Protein AF-A0A2V8EAF3-F1 (afdb_monomer)

Sequence (154 aa):
MLEDDANVMKLSDETSRSIATIQVLETPREGSETMRRTFIVVSVSVLLFAGAQALRAQPKGQRTTITGEVVDLWCYLEGGDRGPAKKDCATACAKAGNPIGVLDAKGNLYVAAGLKDHQPAQSILLNKMSDHVTVSGTLVRTGGVPMIYIESVK

Solvent-accessible surface area (backbone atoms only — not comparable to full-atom values): 9211 Å² total; per-residue (Å²): 136,82,87,79,91,81,89,83,94,77,83,89,86,81,84,90,89,85,78,78,84,75,77,76,78,77,71,80,90,66,62,64,67,58,50,52,52,50,51,50,53,51,52,52,51,52,52,53,57,58,56,59,67,73,64,67,86,69,86,87,47,53,76,48,74,50,58,23,34,27,37,38,44,62,50,32,73,74,75,61,53,63,43,72,94,34,23,70,60,37,33,51,42,36,72,76,63,51,57,36,24,37,34,29,93,86,68,54,67,28,43,43,27,31,52,67,90,72,33,57,27,52,85,80,41,49,98,37,39,34,33,77,36,38,36,32,30,35,39,35,74,58,97,85,47,42,34,37,30,33,74,45,79,87

pLDDT: mean 82.68, std 22.34, range [34.75, 98.88]

Radius of gyration: 41.11 Å; Cα contacts (8 Å, |Δi|>4): 213; chains: 1; bounding box: 37×39×145 Å

Nearest PDB structures (foldseek):
  4ycv-assembly2_C  TM=4.660E-01  e=3.049E-02  Plasmodium falciparum NF54
  4joi-assembly2_B  TM=5.724E-01  e=1.459E-01  Homo sapiens
  4gop-assembly2_Y  TM=5.153E-01  e=2.564E-01  Mycosarcoma maydis
  2pqa-assembly1_A  TM=5.792E-01  e=6.161E-01  Homo sapiens
  8soj-assembly1_B  TM=4.749E-01  e=3.294E-01  Enterovirus A71

Structure (mmCIF, N/CA/C/O backbone):
data_AF-A0A2V8EAF3-F1
#
_entry.id   AF-A0A2V8EAF3-F1
#
loop_
_atom_site.group_PDB
_atom_site.id
_atom_site.type_symbol
_atom_site.label_atom_id
_atom_site.label_alt_id
_atom_site.label_comp_id
_atom_site.label_asym_id
_atom_site.label_entity_id
_atom_site.label_seq_id
_atom_site.pdbx_PDB_ins_code
_atom_site.Cartn_x
_atom_site.Cartn_y
_atom_site.Cartn_z
_atom_site.occupancy
_atom_site.B_iso_or_equiv
_atom_site.auth_seq_id
_atom_site.auth_comp_id
_atom_site.auth_asym_id
_atom_site.auth_atom_id
_atom_site.pdbx_PDB_model_num
ATOM 1 N N . MET A 1 1 ? 5.808 19.560 127.070 1.00 40.97 1 MET A N 1
ATOM 2 C CA . MET A 1 1 ? 6.771 18.556 126.571 1.00 40.97 1 MET A CA 1
ATOM 3 C C . MET A 1 1 ? 5.970 17.319 126.223 1.00 40.97 1 MET A C 1
ATOM 5 O O . MET A 1 1 ? 4.997 17.101 126.939 1.00 40.97 1 MET A O 1
ATOM 9 N N . LEU A 1 2 ? 6.373 16.579 125.183 1.00 34.75 2 LEU A N 1
ATOM 10 C CA . LEU A 1 2 ? 5.612 15.579 124.406 1.00 34.75 2 LEU A CA 1
ATOM 11 C C . LEU A 1 2 ? 4.795 16.272 123.283 1.00 34.75 2 LEU A C 1
ATOM 13 O O . LEU A 1 2 ? 3.772 16.877 123.594 1.00 34.75 2 LEU A O 1
ATOM 17 N N . GLU A 1 3 ? 5.253 16.442 122.027 1.00 36.19 3 GLU A N 1
ATOM 18 C CA . GLU A 1 3 ? 5.871 15.498 121.044 1.00 36.19 3 GLU A CA 1
ATOM 19 C C . GLU A 1 3 ? 5.037 14.210 120.919 1.00 36.19 3 GLU A C 1
ATOM 21 O O . GLU A 1 3 ? 4.670 13.634 121.937 1.00 36.19 3 GLU A O 1
ATOM 26 N N . ASP A 1 4 ? 4.700 13.643 119.763 1.00 38.34 4 ASP A N 1
ATOM 27 C CA . ASP A 1 4 ? 4.823 13.986 118.344 1.00 38.34 4 ASP A CA 1
ATOM 28 C C . ASP A 1 4 ? 3.888 13.014 117.582 1.00 38.34 4 ASP A C 1
ATOM 30 O O . ASP A 1 4 ? 3.535 11.957 118.108 1.00 38.34 4 ASP A O 1
ATOM 34 N N . ASP A 1 5 ? 3.510 13.396 116.362 1.00 42.00 5 ASP A N 1
ATOM 35 C CA . ASP A 1 5 ? 3.151 12.578 115.189 1.00 42.00 5 ASP A CA 1
ATOM 36 C C . ASP A 1 5 ? 2.237 11.331 115.279 1.00 42.00 5 ASP A C 1
ATOM 38 O O . ASP A 1 5 ? 2.582 10.294 115.839 1.00 42.00 5 ASP A O 1
ATOM 42 N N . ALA A 1 6 ? 1.142 11.355 114.500 1.00 41.06 6 ALA A N 1
ATOM 43 C CA . ALA A 1 6 ? 0.989 10.494 113.312 1.00 41.06 6 ALA A CA 1
ATOM 44 C C . ALA A 1 6 ? -0.411 10.604 112.668 1.00 41.06 6 ALA A C 1
ATOM 46 O O . ALA A 1 6 ? -1.428 10.334 113.295 1.00 41.06 6 ALA A O 1
ATOM 47 N N . ASN A 1 7 ? -0.394 10.866 111.356 1.00 35.66 7 ASN A N 1
ATOM 48 C CA . ASN A 1 7 ? -1.137 10.150 110.311 1.00 35.66 7 ASN A CA 1
ATOM 49 C C . ASN A 1 7 ? -2.684 10.106 110.370 1.00 35.66 7 ASN A C 1
ATOM 51 O O . ASN A 1 7 ? -3.291 9.511 111.250 1.00 35.66 7 ASN A O 1
ATOM 55 N N . VAL A 1 8 ? -3.326 10.596 109.307 1.00 41.03 8 VAL A N 1
ATOM 56 C CA . VAL A 1 8 ? -4.036 9.781 108.295 1.00 41.03 8 VAL A CA 1
ATOM 57 C C . VAL A 1 8 ? -4.814 10.740 107.392 1.00 41.03 8 VAL A C 1
ATOM 59 O O . VAL A 1 8 ? -5.783 11.380 107.789 1.00 41.03 8 VAL A O 1
ATOM 62 N N . MET A 1 9 ? -4.385 10.801 106.136 1.00 36.31 9 MET A N 1
ATOM 63 C CA . MET A 1 9 ? -5.085 11.458 105.041 1.00 36.31 9 MET A CA 1
ATOM 64 C C . MET A 1 9 ? -6.174 10.520 104.495 1.00 36.31 9 MET A C 1
ATOM 66 O O . MET A 1 9 ? -5.875 9.465 103.937 1.00 36.31 9 MET A O 1
ATOM 70 N N . LYS A 1 10 ? -7.439 10.917 104.653 1.00 35.19 10 LYS A N 1
ATOM 71 C CA . LYS A 1 10 ? -8.613 10.457 103.886 1.00 35.19 10 LYS A CA 1
ATOM 72 C C . LYS A 1 10 ? -9.457 11.706 103.609 1.00 35.19 10 LYS A C 1
ATOM 74 O O . LYS A 1 10 ? -9.819 12.397 104.547 1.00 35.19 10 LYS A O 1
ATOM 79 N N . LEU A 1 11 ? -9.488 12.186 102.367 1.00 36.38 11 LEU A N 1
ATOM 80 C CA . LEU A 1 11 ? -10.400 11.809 101.272 1.00 36.38 11 LEU A CA 1
ATOM 81 C C . LEU A 1 11 ? -11.807 12.395 101.431 1.00 36.38 11 LEU A C 1
ATOM 83 O O . LEU A 1 11 ? -12.493 12.087 102.399 1.00 36.38 11 LEU A O 1
ATOM 87 N N . SER A 1 12 ? -12.227 13.077 100.355 1.00 34.84 12 SER A N 1
ATOM 88 C CA . SER A 1 12 ? -13.588 13.537 100.028 1.00 34.84 12 SER A CA 1
ATOM 89 C C . SER A 1 12 ? -14.050 14.739 100.868 1.00 34.84 12 SER A C 1
ATOM 91 O O . SER A 1 12 ? -13.728 14.818 102.041 1.00 34.84 12 SER A O 1
ATOM 93 N N . ASP A 1 13 ? -14.758 15.745 100.374 1.00 37.97 13 ASP A N 1
ATOM 94 C CA . ASP A 1 13 ? -15.502 15.964 99.138 1.00 37.97 13 ASP A CA 1
ATOM 95 C C . ASP A 1 13 ? -15.853 17.463 99.147 1.00 37.97 13 ASP A C 1
ATOM 97 O O . ASP A 1 13 ? -16.433 17.912 100.124 1.00 37.97 13 ASP A O 1
ATOM 101 N N . GLU A 1 14 ? -15.454 18.237 98.138 1.00 38.94 14 GLU A N 1
ATOM 102 C CA . GLU A 1 14 ? -15.996 19.576 97.822 1.00 38.94 14 GLU A CA 1
ATOM 103 C C . GLU A 1 14 ? -15.224 20.071 96.591 1.00 38.94 14 GLU A C 1
ATOM 105 O O . GLU A 1 14 ? -14.135 20.628 96.661 1.00 38.94 14 GLU A O 1
ATOM 110 N N . THR A 1 15 ? -15.578 19.629 95.390 1.00 39.25 15 THR A N 1
ATOM 111 C CA . THR A 1 15 ? -16.748 20.083 94.635 1.00 39.25 15 THR A CA 1
ATOM 112 C C . THR A 1 15 ? -16.827 21.610 94.571 1.00 39.25 15 THR A C 1
ATOM 114 O O . THR A 1 15 ? -17.165 22.284 95.534 1.00 39.25 15 THR A O 1
ATOM 117 N N . SER A 1 16 ? -16.642 22.114 93.346 1.00 44.66 16 SER A N 1
ATOM 118 C CA . SER A 1 16 ? -17.099 23.423 92.868 1.00 44.66 16 SER A CA 1
ATOM 119 C C . SER A 1 16 ? -16.141 24.604 93.056 1.00 44.66 16 SER A C 1
ATOM 121 O O . SER A 1 16 ? -16.186 25.319 94.050 1.00 44.66 16 SER A O 1
ATOM 123 N N . ARG A 1 17 ? -15.372 24.902 91.996 1.00 42.00 17 ARG A N 1
ATOM 124 C CA . ARG A 1 17 ? -15.471 26.160 91.212 1.00 42.00 17 ARG A CA 1
ATOM 125 C C . ARG A 1 17 ? -14.156 26.499 90.514 1.00 42.00 17 ARG A C 1
ATOM 127 O O . ARG A 1 17 ? -13.340 27.246 91.038 1.00 42.00 17 ARG A O 1
ATOM 134 N N . SER A 1 18 ? -14.003 26.009 89.289 1.00 45.75 18 SER A N 1
ATOM 135 C CA . SER A 1 18 ? -13.463 26.766 88.146 1.00 45.75 18 SER A CA 1
ATOM 136 C C . SER A 1 18 ? -13.049 25.783 87.072 1.00 45.75 18 SER A C 1
ATOM 138 O O . SER A 1 18 ? -11.917 25.313 87.045 1.00 45.75 18 SER A O 1
ATOM 140 N N . ILE A 1 19 ? -13.964 25.490 86.157 1.00 45.38 19 ILE A N 1
ATOM 141 C CA . ILE A 1 19 ? -13.557 25.056 84.829 1.00 45.38 19 ILE A CA 1
ATOM 142 C C . ILE A 1 19 ? -14.269 26.008 83.889 1.00 45.38 19 ILE A C 1
ATOM 144 O O . ILE A 1 19 ? -15.492 25.990 83.760 1.00 45.38 19 ILE A O 1
ATOM 148 N N . ALA A 1 20 ? -13.478 26.941 83.373 1.00 40.03 20 ALA A N 1
ATOM 149 C CA . ALA A 1 20 ? -13.890 27.933 82.409 1.00 40.03 20 ALA A CA 1
ATOM 150 C C . ALA A 1 20 ? -14.602 27.248 81.240 1.00 40.03 20 ALA A C 1
ATOM 152 O O . ALA A 1 20 ? -14.146 26.228 80.722 1.00 40.03 20 ALA A O 1
ATOM 153 N N . THR A 1 21 ? -15.726 27.830 80.845 1.00 43.41 21 THR A N 1
ATOM 154 C CA . THR A 1 21 ? -16.490 27.484 79.656 1.00 43.41 21 THR A CA 1
ATOM 155 C C . THR A 1 21 ? -15.570 27.526 78.435 1.00 43.41 21 THR A C 1
ATOM 157 O O . THR A 1 21 ? -15.297 28.589 77.885 1.00 43.41 21 THR A O 1
ATOM 160 N N . ILE A 1 22 ? -15.075 26.366 78.006 1.00 45.88 22 ILE A N 1
ATOM 161 C CA . ILE A 1 22 ? -14.513 26.192 76.670 1.00 45.88 22 ILE A CA 1
ATOM 162 C C . ILE A 1 22 ? -15.710 26.261 75.726 1.00 45.88 22 ILE A C 1
ATOM 164 O O . ILE A 1 22 ? -16.462 25.298 75.581 1.00 45.88 22 ILE A O 1
ATOM 168 N N . GLN A 1 23 ? -15.926 27.428 75.117 1.00 46.78 23 GLN A N 1
ATOM 169 C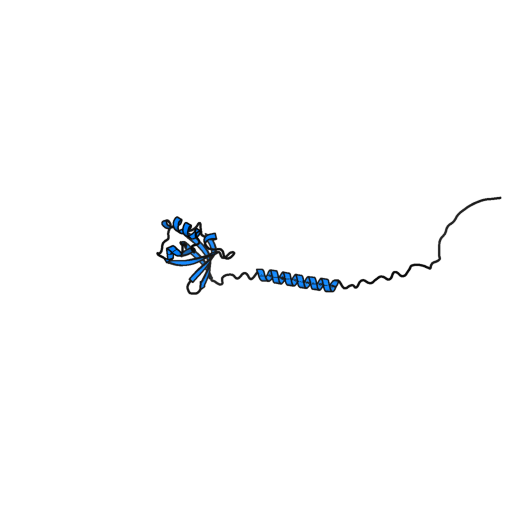 CA . GLN A 1 23 ? -16.743 27.513 73.915 1.00 46.78 23 GLN A CA 1
ATOM 170 C C . GLN A 1 23 ? -16.038 26.685 72.842 1.00 46.78 23 GLN A C 1
ATOM 172 O O . GLN A 1 23 ? -15.043 27.106 72.254 1.00 46.78 23 GLN A O 1
ATOM 177 N N . VAL A 1 24 ? -16.543 25.473 72.628 1.00 46.22 24 VAL A N 1
ATOM 178 C CA . VAL A 1 24 ? -16.267 24.689 71.430 1.00 46.22 24 VAL A CA 1
ATOM 179 C C . VAL A 1 24 ? -16.755 25.538 70.262 1.00 46.22 24 VAL A C 1
ATOM 181 O O . VAL A 1 24 ? -17.955 25.693 70.062 1.00 46.22 24 VAL A O 1
ATOM 184 N N . LEU A 1 25 ? -15.824 26.148 69.527 1.00 40.31 25 LEU A N 1
ATOM 185 C CA . LEU A 1 25 ? -16.116 26.686 68.207 1.00 40.31 25 LEU A CA 1
ATOM 186 C C . LEU A 1 25 ? -16.512 25.490 67.342 1.00 40.31 25 LEU A C 1
ATOM 188 O O . LEU A 1 25 ? -15.665 24.706 66.909 1.00 40.31 25 LEU A O 1
ATOM 192 N N . GLU A 1 26 ? -17.814 25.314 67.150 1.00 50.19 26 GLU A N 1
ATOM 193 C CA . GLU A 1 26 ? -18.359 24.425 66.138 1.00 50.19 26 GLU A CA 1
ATOM 194 C C . GLU A 1 26 ? -17.834 24.909 64.785 1.00 50.19 26 GLU A C 1
ATOM 196 O O . GLU A 1 26 ? -18.290 25.903 64.223 1.00 50.19 26 GLU A O 1
ATOM 201 N N . THR A 1 27 ? -16.805 24.232 64.276 1.00 50.69 27 THR A N 1
ATOM 202 C CA . THR A 1 27 ? -16.411 24.391 62.879 1.00 50.69 27 THR A CA 1
ATOM 203 C C . THR A 1 27 ? -17.605 23.972 62.018 1.00 50.69 27 THR A C 1
ATOM 205 O O . THR A 1 27 ? -18.162 22.891 62.248 1.00 50.69 27 THR A O 1
ATOM 208 N N . PRO A 1 28 ? -18.041 24.796 61.047 1.00 48.78 28 PRO A N 1
ATOM 209 C CA . PRO A 1 28 ? -19.108 24.402 60.144 1.00 48.78 28 PRO A CA 1
ATOM 210 C C . PRO A 1 28 ? -18.741 23.069 59.483 1.00 48.78 28 PRO A C 1
ATOM 212 O O . PRO A 1 28 ? -17.713 22.952 58.811 1.00 48.78 28 PRO A O 1
ATOM 215 N N . ARG A 1 29 ? -19.572 22.038 59.679 1.00 55.31 29 ARG A N 1
ATOM 216 C CA . ARG A 1 29 ? -19.517 20.774 58.926 1.00 55.31 29 ARG A CA 1
ATOM 217 C C . ARG A 1 29 ? -19.958 21.032 57.47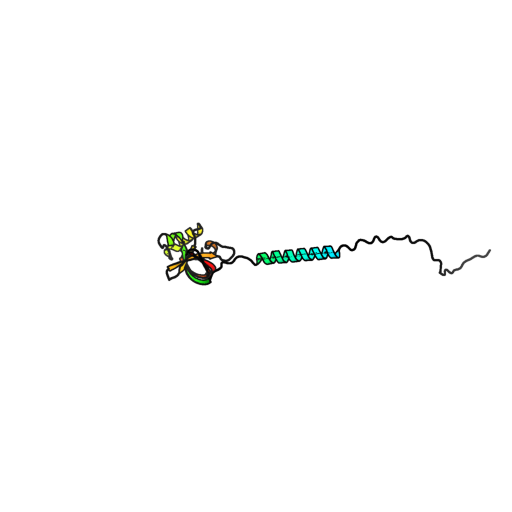5 1.00 55.31 29 ARG A C 1
ATOM 219 O O . ARG A 1 29 ? -20.990 20.544 57.038 1.00 55.31 29 ARG A O 1
ATOM 226 N N . GLU A 1 30 ? -19.177 21.800 56.719 1.00 54.81 30 GLU A N 1
ATOM 227 C CA . GLU A 1 30 ? -19.499 22.228 55.343 1.00 54.81 30 GLU A CA 1
ATOM 228 C C . GLU A 1 30 ? -18.674 21.477 54.270 1.00 54.81 30 GLU A C 1
ATOM 230 O O . GLU A 1 30 ? -18.674 21.810 53.086 1.00 54.81 30 GLU A O 1
ATOM 235 N N . GLY A 1 31 ? -17.946 20.430 54.680 1.00 55.75 31 GLY A N 1
ATOM 236 C CA . GLY A 1 31 ? -16.970 19.728 53.836 1.00 55.75 31 GLY A CA 1
ATOM 237 C C . GLY A 1 31 ? -17.473 18.495 53.073 1.00 55.75 31 GLY A C 1
ATOM 238 O O . GLY A 1 31 ? -16.770 18.019 52.188 1.00 55.75 31 GLY A O 1
ATOM 239 N N . SER A 1 32 ? -18.649 17.930 53.382 1.00 58.53 32 SER A N 1
ATOM 240 C CA . SER A 1 32 ? -19.080 16.655 52.767 1.00 58.53 32 SER A CA 1
ATOM 241 C C . SER A 1 32 ? -19.816 16.835 51.433 1.00 58.53 32 SER A C 1
ATOM 243 O O . SER A 1 32 ? -19.561 16.089 50.489 1.00 58.53 32 SER A O 1
ATOM 245 N N . GLU A 1 33 ? -20.687 17.842 51.323 1.00 62.88 33 GLU A N 1
ATOM 246 C CA . GLU A 1 33 ? -21.427 18.185 50.096 1.00 62.88 33 GLU A CA 1
ATOM 247 C C . GLU A 1 33 ? -20.489 18.716 49.004 1.00 62.88 33 GLU A C 1
ATOM 249 O O . GLU A 1 33 ? -20.555 18.280 47.854 1.00 62.88 33 GLU A O 1
ATOM 254 N N . THR A 1 34 ? -19.577 19.621 49.366 1.00 67.44 34 THR A N 1
ATOM 255 C CA . THR A 1 34 ? -18.583 20.220 48.461 1.00 67.44 34 THR A CA 1
ATOM 256 C C . THR A 1 34 ? -17.600 19.172 47.942 1.00 67.44 34 THR A C 1
ATOM 258 O O . THR A 1 34 ? -17.351 19.099 46.736 1.00 67.44 34 THR A O 1
ATOM 261 N N . MET A 1 35 ? -17.125 18.280 48.814 1.00 69.12 35 MET A N 1
ATOM 262 C CA . MET A 1 35 ? -16.270 17.156 48.434 1.00 69.12 35 MET A CA 1
ATOM 263 C C . MET A 1 35 ? -17.011 16.156 47.534 1.00 69.12 35 MET A C 1
ATOM 265 O O . MET A 1 35 ? -16.493 15.778 46.485 1.00 69.12 35 MET A O 1
ATOM 269 N N . ARG A 1 36 ? -18.258 15.790 47.863 1.00 72.62 36 ARG A N 1
ATOM 270 C CA . ARG A 1 36 ? -19.084 14.880 47.048 1.00 72.62 36 ARG A CA 1
ATOM 271 C C . ARG A 1 36 ? -19.390 15.456 45.662 1.00 72.62 36 ARG A C 1
ATOM 273 O O . ARG A 1 36 ? -19.290 14.733 44.674 1.00 72.62 36 ARG A O 1
ATOM 280 N N . ARG A 1 37 ? -19.708 16.752 45.566 1.00 76.81 37 ARG A N 1
ATOM 281 C CA . ARG A 1 37 ? -19.919 17.450 44.283 1.00 76.81 37 ARG A CA 1
ATOM 282 C C . ARG A 1 37 ? -18.646 17.492 43.447 1.00 76.81 37 ARG A C 1
ATOM 284 O O . ARG A 1 37 ? -18.699 17.191 42.259 1.00 76.81 37 ARG A O 1
ATOM 291 N N . THR A 1 38 ? -17.507 17.783 44.070 1.00 81.06 38 THR A N 1
ATOM 292 C CA . THR A 1 38 ? -16.212 17.805 43.377 1.00 81.06 38 THR A CA 1
ATOM 293 C C . THR A 1 38 ? -15.854 16.417 42.836 1.00 81.06 38 THR A C 1
ATOM 295 O O . THR A 1 38 ? -15.479 16.296 41.672 1.00 81.06 38 THR A O 1
ATOM 298 N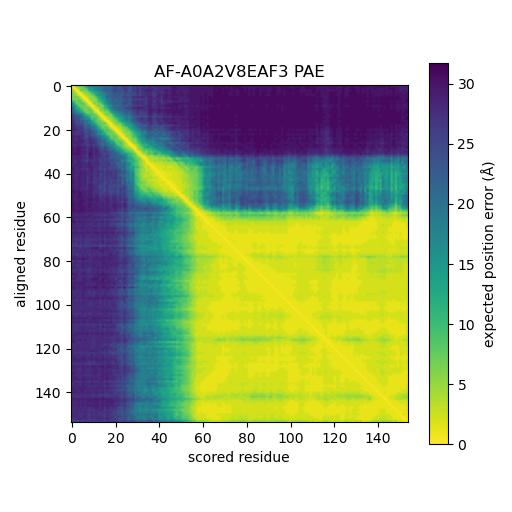 N . PHE A 1 39 ? -16.071 15.350 43.615 1.00 82.88 39 PHE A N 1
ATOM 299 C CA . PHE A 1 39 ? -15.860 13.970 43.160 1.00 82.88 39 PHE A CA 1
ATOM 300 C C . PHE A 1 39 ? -16.759 13.577 41.983 1.00 82.88 39 PHE A C 1
ATOM 302 O O . PHE A 1 39 ? -16.280 12.938 41.046 1.00 82.88 39 PHE A O 1
ATOM 309 N N . ILE A 1 40 ? -18.037 13.970 41.996 1.00 86.62 40 ILE A N 1
ATOM 310 C CA . ILE A 1 40 ? -18.965 13.718 40.883 1.00 86.62 40 ILE A CA 1
ATOM 311 C C . ILE A 1 40 ? -18.498 14.453 39.622 1.00 86.62 40 ILE A C 1
ATOM 313 O O . ILE A 1 40 ? -18.408 13.837 38.564 1.00 86.62 40 ILE A O 1
ATOM 317 N N . VAL A 1 41 ? -18.141 15.736 39.727 1.00 88.94 41 VAL A N 1
ATOM 318 C CA . VAL A 1 41 ? -17.681 16.535 38.578 1.00 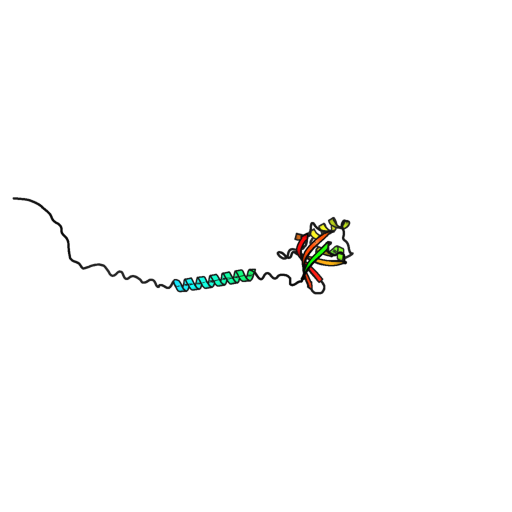88.94 41 VAL A CA 1
ATOM 319 C C . VAL A 1 41 ? -16.391 15.969 37.983 1.00 88.94 41 VAL A C 1
ATOM 321 O O . VAL A 1 41 ? -16.299 15.820 36.765 1.00 88.94 41 VAL A O 1
ATOM 324 N N . VAL A 1 42 ? -15.417 15.590 38.816 1.00 89.88 42 VAL A N 1
ATOM 325 C CA . VAL A 1 42 ? -14.164 14.971 38.352 1.00 89.88 42 VAL A CA 1
ATOM 326 C C . VAL A 1 42 ? -14.438 13.622 37.689 1.00 89.88 42 VAL A C 1
ATOM 328 O O . VAL A 1 42 ? -13.924 13.359 36.606 1.00 89.88 42 VAL A O 1
ATOM 331 N N . SER A 1 43 ? -15.302 12.796 38.279 1.00 85.81 43 SER A N 1
ATOM 332 C CA . SER A 1 43 ? -15.642 11.472 37.745 1.00 85.81 43 SER A CA 1
ATOM 333 C C . SER A 1 43 ? -16.363 11.564 36.397 1.00 85.81 43 SER A C 1
ATOM 335 O O . SER A 1 43 ? -16.006 10.858 35.456 1.00 85.81 43 SER A O 1
ATOM 337 N N . VAL A 1 44 ? -17.324 12.482 36.261 1.00 88.12 44 VAL A N 1
ATOM 338 C CA . VAL A 1 44 ? -18.000 12.763 34.984 1.00 88.12 44 VAL A CA 1
ATOM 339 C C . VAL A 1 44 ? -17.007 13.300 33.951 1.00 88.12 44 VAL A C 1
ATOM 341 O O . VAL A 1 44 ? -17.021 12.856 32.807 1.00 88.12 44 VAL A O 1
ATOM 344 N N . SER A 1 45 ? -16.095 14.190 34.349 1.00 84.44 45 SER A N 1
ATOM 345 C CA . SER A 1 45 ? -15.069 14.740 33.452 1.00 84.44 45 SER A CA 1
ATOM 346 C C . SER A 1 45 ? -14.108 13.661 32.940 1.00 84.44 45 SER A C 1
ATOM 348 O O . SER A 1 45 ? -13.818 13.619 31.747 1.00 84.44 45 SER A O 1
ATOM 350 N N . VAL A 1 46 ? -13.661 12.745 33.807 1.00 85.88 46 VAL A N 1
ATOM 351 C CA . VAL A 1 46 ? -12.807 11.605 33.429 1.00 85.88 46 VAL A CA 1
ATOM 352 C C . VAL A 1 46 ? -13.540 10.655 32.479 1.00 85.88 46 VAL A C 1
ATOM 354 O O . VAL A 1 46 ? -12.961 10.229 31.481 1.00 85.88 46 VAL A O 1
ATOM 357 N N . LEU A 1 47 ? -14.820 10.362 32.734 1.00 82.75 47 LEU A N 1
ATOM 358 C CA . LEU A 1 47 ? -15.640 9.520 31.856 1.00 82.75 47 LEU A CA 1
ATOM 359 C C . LEU A 1 47 ? -15.847 10.153 30.472 1.00 82.75 47 LEU A C 1
ATOM 361 O O . LEU A 1 47 ? -15.737 9.459 29.462 1.00 82.75 47 LEU A O 1
ATOM 365 N N . LEU A 1 48 ? -16.090 11.465 30.406 1.00 81.50 48 LEU A N 1
ATOM 366 C CA . LEU A 1 48 ? -16.217 12.197 29.142 1.00 81.50 48 LEU A CA 1
ATOM 367 C C . LEU A 1 48 ? -14.900 12.204 28.354 1.00 81.50 48 LEU A C 1
ATOM 369 O O . LEU A 1 48 ? -14.903 11.958 27.147 1.00 81.50 48 LEU A O 1
ATOM 373 N N . PHE A 1 49 ? -13.771 12.428 29.031 1.00 77.50 49 PHE A N 1
ATOM 374 C CA . PHE A 1 49 ? -12.456 12.436 28.391 1.00 77.50 49 PHE A CA 1
ATOM 375 C C . PHE A 1 49 ? -12.066 11.043 27.877 1.00 77.50 49 PHE A C 1
ATOM 377 O O . PHE A 1 49 ? -11.583 10.913 26.755 1.00 77.50 49 PHE A O 1
ATOM 384 N N . ALA A 1 50 ? -12.331 9.984 28.649 1.00 72.12 50 ALA A N 1
ATOM 385 C CA . ALA A 1 50 ? -12.109 8.605 28.217 1.00 72.12 50 ALA A CA 1
ATOM 386 C C . ALA A 1 50 ? -13.025 8.207 27.043 1.00 72.12 50 ALA A C 1
ATOM 388 O O . ALA A 1 50 ? -12.569 7.563 26.097 1.00 72.12 50 ALA A O 1
ATOM 389 N N . GLY A 1 51 ? -14.293 8.635 27.063 1.00 67.69 51 GLY A N 1
ATOM 390 C CA . GLY A 1 51 ? -15.254 8.391 25.984 1.00 67.69 51 GLY A CA 1
ATOM 391 C C . GLY A 1 51 ? -14.869 9.058 24.659 1.00 67.69 51 GLY A C 1
ATOM 392 O O . GLY A 1 51 ? -15.042 8.460 23.597 1.00 67.69 51 GLY A O 1
ATOM 393 N N . ALA A 1 52 ? -14.271 10.253 24.702 1.00 65.00 52 ALA A N 1
ATOM 394 C CA . ALA A 1 52 ? -13.810 10.963 23.507 1.00 65.00 52 ALA A CA 1
ATOM 395 C C . ALA A 1 52 ? -12.685 10.218 22.760 1.00 65.00 52 ALA A C 1
ATOM 397 O O . ALA A 1 52 ? -12.642 10.226 21.529 1.00 65.00 52 ALA A O 1
ATOM 398 N N . GLN A 1 53 ? -11.812 9.503 23.478 1.00 59.97 53 GLN A N 1
ATOM 399 C CA . GLN A 1 53 ? -10.690 8.769 22.875 1.00 59.97 53 GLN A CA 1
ATOM 400 C C . GLN A 1 53 ? -11.131 7.523 22.088 1.00 59.97 53 GLN A C 1
ATOM 402 O O . GLN A 1 53 ? -10.393 7.063 21.210 1.00 59.97 53 GLN A O 1
ATOM 407 N N . ALA A 1 54 ? -12.321 6.987 22.382 1.00 59.62 54 ALA A N 1
ATOM 408 C CA . ALA A 1 54 ? -12.895 5.822 21.706 1.00 59.62 54 ALA A CA 1
ATOM 409 C C . ALA A 1 54 ? -13.489 6.155 20.322 1.00 59.62 54 ALA A C 1
ATOM 411 O O . ALA A 1 54 ? -13.726 5.255 19.520 1.00 59.62 54 ALA A O 1
ATOM 412 N N . LEU A 1 55 ? -13.674 7.440 20.003 1.00 59.84 55 LEU A N 1
ATOM 413 C CA . LEU A 1 55 ? -14.232 7.927 18.736 1.00 59.84 55 LEU A CA 1
ATOM 414 C C . LEU A 1 55 ? -13.150 8.239 17.689 1.00 59.84 55 LEU A C 1
ATOM 416 O O . LEU A 1 55 ? -13.281 9.181 16.908 1.00 59.84 55 LEU A O 1
ATOM 420 N N . ARG A 1 56 ? -12.065 7.455 17.632 1.00 66.44 56 ARG A N 1
ATOM 421 C CA . ARG A 1 56 ? -11.134 7.561 16.499 1.00 66.44 56 ARG A CA 1
ATOM 422 C C . ARG A 1 56 ? -11.876 7.176 15.222 1.00 66.44 56 ARG A C 1
ATOM 424 O O . ARG A 1 56 ? -12.282 6.027 15.062 1.00 66.44 56 ARG A O 1
ATOM 431 N N . ALA A 1 57 ? -12.074 8.154 14.340 1.00 71.56 57 ALA A N 1
AT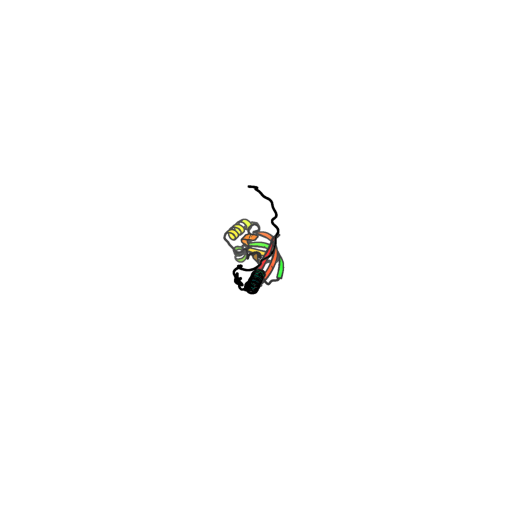OM 432 C CA . ALA A 1 57 ? -12.762 7.966 13.073 1.00 71.56 57 ALA A CA 1
ATOM 433 C C . ALA A 1 57 ? -12.004 6.940 12.219 1.00 71.56 57 ALA A C 1
ATOM 435 O O . ALA A 1 57 ? -10.927 7.219 11.703 1.00 71.56 57 ALA A O 1
ATOM 436 N N . GLN A 1 58 ? -12.567 5.740 12.104 1.00 83.94 58 GLN A N 1
ATOM 437 C CA . GLN A 1 58 ? -12.080 4.706 11.198 1.00 83.94 58 GLN A CA 1
ATOM 438 C C . GLN A 1 58 ? -12.662 4.936 9.793 1.00 83.94 58 GLN A C 1
ATOM 440 O O . GLN A 1 58 ? -13.786 5.445 9.671 1.00 83.94 58 GLN A O 1
ATOM 445 N N . PRO A 1 59 ? -11.943 4.559 8.722 1.00 90.81 59 PRO A N 1
ATOM 446 C CA . PRO A 1 59 ? -12.481 4.588 7.371 1.00 90.81 59 PRO A CA 1
ATOM 447 C C . PRO A 1 59 ? -13.749 3.730 7.284 1.00 90.81 59 PRO A C 1
ATOM 449 O O . PRO A 1 59 ? -13.795 2.593 7.753 1.00 90.81 59 PRO A O 1
ATOM 452 N N . LYS A 1 60 ? -14.797 4.282 6.668 1.00 91.38 60 LYS A N 1
ATOM 453 C CA . LYS A 1 60 ? -16.079 3.600 6.456 1.00 91.38 60 LYS A CA 1
ATOM 454 C C . LYS A 1 60 ? -16.052 2.901 5.097 1.00 91.38 60 LYS A C 1
ATOM 456 O O . LYS A 1 60 ? -16.425 3.496 4.090 1.00 91.38 60 LYS A O 1
ATOM 461 N N . GLY A 1 61 ? -15.566 1.664 5.062 1.00 94.06 61 GLY A N 1
ATOM 462 C CA . GLY A 1 61 ? -15.417 0.888 3.829 1.00 94.06 61 GLY A CA 1
ATOM 463 C C . GLY A 1 61 ? -15.556 -0.617 4.038 1.00 94.06 61 GLY A C 1
ATOM 464 O O . GLY A 1 61 ? -15.764 -1.091 5.154 1.00 94.06 61 GLY A O 1
ATOM 465 N N . GLN A 1 62 ? -15.437 -1.376 2.951 1.00 96.12 62 GLN A N 1
ATOM 466 C CA . GLN A 1 62 ? -15.494 -2.835 2.996 1.00 96.12 62 GLN A CA 1
ATOM 467 C C . GLN A 1 62 ? -14.163 -3.393 3.504 1.00 96.12 62 GLN A C 1
ATOM 469 O O . GLN A 1 62 ? -13.113 -3.110 2.928 1.00 96.12 62 GLN A O 1
ATOM 474 N N . ARG A 1 63 ? -14.190 -4.244 4.535 1.00 97.69 63 ARG A N 1
ATOM 475 C CA . ARG A 1 63 ? -13.001 -5.005 4.936 1.00 97.69 63 ARG A CA 1
ATOM 476 C C . ARG A 1 63 ? -12.692 -6.065 3.879 1.00 97.69 63 ARG A C 1
ATOM 478 O O . ARG A 1 63 ? -13.577 -6.833 3.508 1.00 97.69 63 ARG A O 1
ATOM 485 N N . THR A 1 64 ? -11.463 -6.091 3.375 1.00 98.19 64 THR A N 1
ATOM 486 C CA . THR A 1 64 ? -11.068 -6.976 2.274 1.00 98.19 64 THR A CA 1
ATOM 487 C C . THR A 1 64 ? -9.584 -7.335 2.327 1.00 98.19 64 THR A C 1
ATOM 489 O O . THR A 1 64 ? -8.801 -6.729 3.064 1.00 98.19 64 THR A O 1
ATOM 492 N N . THR A 1 65 ? -9.211 -8.312 1.507 1.00 98.44 65 THR A N 1
ATOM 493 C CA . THR A 1 65 ? -7.836 -8.735 1.263 1.00 98.44 65 THR A CA 1
ATOM 494 C C . THR A 1 65 ? -7.536 -8.589 -0.226 1.00 98.44 65 THR A C 1
ATOM 496 O O . THR A 1 65 ? -8.312 -9.044 -1.065 1.00 98.44 65 THR A O 1
ATOM 499 N N . ILE A 1 66 ? -6.421 -7.941 -0.552 1.00 98.69 66 ILE A N 1
ATOM 500 C CA . ILE A 1 66 ? -5.970 -7.694 -1.924 1.00 98.69 66 ILE A CA 1
ATOM 501 C C . ILE A 1 66 ? -4.579 -8.297 -2.073 1.00 98.69 66 ILE A C 1
ATOM 503 O O . ILE A 1 66 ? -3.677 -7.983 -1.297 1.00 98.69 66 ILE A O 1
ATOM 507 N N . THR A 1 67 ? -4.404 -9.142 -3.083 1.00 98.75 67 THR A N 1
ATOM 508 C CA . THR A 1 67 ? -3.095 -9.662 -3.484 1.00 98.75 67 THR A CA 1
ATOM 509 C C . THR A 1 67 ? -2.667 -8.972 -4.768 1.00 98.75 67 THR A C 1
ATOM 511 O O . THR A 1 67 ? -3.416 -8.962 -5.747 1.00 98.75 67 THR A O 1
ATOM 514 N N . GLY A 1 68 ? -1.471 -8.395 -4.769 1.00 98.69 68 GLY A N 1
ATOM 515 C CA . GLY A 1 68 ? -0.994 -7.596 -5.889 1.00 98.69 68 GLY A CA 1
ATOM 516 C C . GLY A 1 68 ? 0.455 -7.165 -5.743 1.00 98.69 68 GLY A C 1
ATOM 517 O O . GLY A 1 68 ? 1.094 -7.429 -4.729 1.00 98.69 68 GLY A O 1
ATOM 518 N N . GLU A 1 69 ? 0.972 -6.531 -6.784 1.00 98.88 69 GLU A N 1
ATOM 519 C CA . GLU A 1 69 ? 2.302 -5.932 -6.797 1.00 98.88 69 GLU A CA 1
ATOM 520 C C . GLU A 1 69 ? 2.271 -4.554 -6.127 1.00 98.88 69 GLU A C 1
ATOM 522 O O . GLU A 1 69 ? 1.366 -3.761 -6.388 1.00 98.88 69 GLU A O 1
ATOM 527 N N . VAL A 1 70 ? 3.261 -4.245 -5.291 1.00 98.81 70 VAL A N 1
ATOM 528 C CA . VAL A 1 70 ? 3.458 -2.886 -4.771 1.00 98.81 70 VAL A CA 1
ATOM 529 C C . VAL A 1 70 ? 4.118 -2.018 -5.841 1.00 98.81 70 VAL A C 1
ATOM 531 O O . VAL A 1 70 ? 5.232 -2.307 -6.275 1.00 98.81 70 VAL A O 1
ATOM 534 N N . VAL A 1 71 ? 3.470 -0.925 -6.234 1.00 98.88 71 VAL A N 1
ATOM 535 C CA . VAL A 1 71 ? 3.920 -0.069 -7.343 1.00 98.88 71 VAL A CA 1
ATOM 536 C C . VAL A 1 71 ? 4.092 1.386 -6.912 1.00 98.88 71 VAL A C 1
ATOM 538 O O . VAL A 1 71 ? 3.378 1.870 -6.032 1.00 98.88 71 VAL A O 1
ATOM 541 N N . ASP A 1 72 ? 5.028 2.090 -7.551 1.00 98.62 72 ASP A N 1
ATOM 542 C CA . ASP A 1 72 ? 5.062 3.556 -7.535 1.00 98.62 72 ASP A CA 1
ATOM 543 C C . ASP A 1 72 ? 3.933 4.075 -8.435 1.00 98.62 72 ASP A C 1
ATOM 545 O O . ASP A 1 72 ? 3.888 3.760 -9.627 1.00 98.62 72 ASP A O 1
ATOM 549 N N . LEU A 1 73 ? 3.007 4.854 -7.869 1.00 98.56 73 L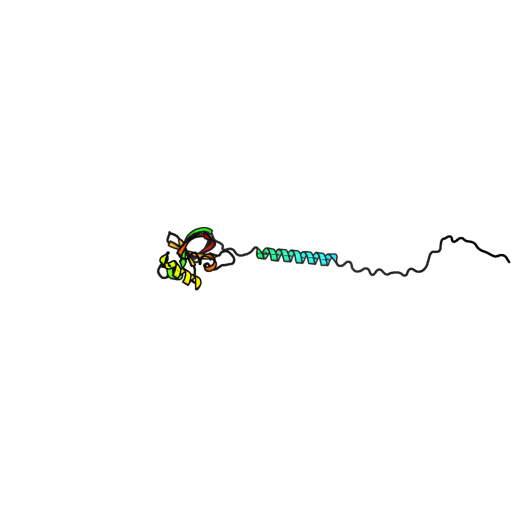EU A N 1
ATOM 550 C CA . LEU A 1 73 ? 1.860 5.366 -8.612 1.00 98.56 73 LEU A CA 1
ATOM 551 C C . LEU A 1 73 ? 2.264 6.351 -9.706 1.00 98.56 73 LEU A C 1
ATOM 553 O O . LEU A 1 73 ? 1.564 6.399 -10.712 1.00 98.56 73 LEU A O 1
ATOM 557 N N . TRP A 1 74 ? 3.360 7.101 -9.547 1.00 98.06 74 TRP A N 1
ATOM 558 C CA . TRP A 1 74 ? 3.806 8.027 -10.592 1.00 98.06 74 TRP A CA 1
ATOM 559 C C . TRP A 1 74 ? 4.168 7.258 -11.864 1.00 98.06 74 TRP A C 1
ATOM 561 O O . TRP A 1 74 ? 3.521 7.419 -12.897 1.00 98.06 74 TRP A O 1
ATOM 571 N N . CYS A 1 75 ? 5.154 6.363 -11.773 1.00 98.00 75 CYS A N 1
ATOM 572 C CA . CYS A 1 75 ? 5.654 5.607 -12.920 1.00 98.00 75 CYS A CA 1
ATOM 573 C C . CYS A 1 75 ? 4.596 4.663 -13.512 1.00 98.00 75 CYS A C 1
ATOM 575 O O . CYS A 1 75 ? 4.488 4.529 -14.735 1.00 98.00 75 CYS A O 1
ATOM 577 N N . TYR A 1 76 ? 3.778 4.030 -12.665 1.00 98.50 76 TYR A N 1
ATOM 578 C CA . TYR A 1 76 ? 2.727 3.147 -13.158 1.00 98.50 76 TYR A CA 1
ATOM 579 C C . TYR A 1 76 ? 1.629 3.911 -13.914 1.00 98.50 76 TYR A C 1
ATOM 581 O O . TYR A 1 76 ? 1.180 3.443 -14.957 1.00 98.50 76 TYR A O 1
ATOM 589 N N . LEU A 1 77 ? 1.202 5.083 -13.432 1.00 98.00 77 LEU A N 1
ATOM 590 C CA . LEU A 1 77 ? 0.163 5.874 -14.104 1.00 98.00 77 LEU A CA 1
ATOM 591 C C . LEU A 1 77 ? 0.684 6.639 -15.328 1.00 98.00 77 LEU A C 1
ATOM 593 O O . LEU A 1 77 ? -0.089 6.879 -16.250 1.00 98.00 77 LEU A O 1
ATOM 597 N N . GLU A 1 78 ? 1.965 7.008 -15.349 1.00 97.25 78 GLU A N 1
ATOM 598 C CA . GLU A 1 78 ? 2.599 7.676 -16.492 1.00 97.25 78 GLU A CA 1
ATOM 599 C C . GLU A 1 78 ? 2.742 6.738 -17.698 1.00 97.25 78 GLU A C 1
ATOM 601 O O . GLU A 1 78 ? 2.420 7.125 -18.822 1.00 97.25 78 GLU A O 1
ATOM 606 N N . GLY A 1 79 ? 3.199 5.500 -17.473 1.00 95.56 79 GLY A N 1
ATOM 607 C CA . GLY A 1 79 ? 3.538 4.586 -18.570 1.00 95.56 79 GLY A CA 1
ATOM 608 C C . GLY A 1 79 ? 3.444 3.093 -18.259 1.00 95.56 79 GLY A C 1
ATOM 609 O O . GLY A 1 79 ? 3.854 2.279 -19.082 1.00 95.56 79 GLY A O 1
ATOM 610 N N . GLY A 1 80 ? 2.909 2.705 -17.099 1.00 97.38 80 GLY A N 1
ATOM 611 C CA . GLY A 1 80 ? 2.775 1.298 -16.707 1.00 97.38 80 GLY A CA 1
ATOM 612 C C . GLY A 1 80 ? 4.058 0.665 -16.164 1.00 97.38 80 GLY A C 1
ATOM 613 O O . GLY A 1 80 ? 4.139 -0.561 -16.071 1.00 97.38 80 GLY A O 1
ATOM 614 N N . ASP A 1 81 ? 5.053 1.474 -15.796 1.00 97.81 81 ASP A N 1
ATOM 615 C CA . ASP A 1 81 ? 6.343 0.997 -15.305 1.00 97.81 81 ASP A CA 1
ATOM 616 C C . ASP A 1 81 ? 6.193 0.253 -13.967 1.00 97.81 81 ASP A C 1
ATOM 618 O O . ASP A 1 81 ? 5.760 0.820 -12.962 1.00 97.81 81 ASP A O 1
ATOM 622 N N . ARG A 1 82 ? 6.552 -1.038 -13.959 1.00 98.00 82 ARG A N 1
ATOM 623 C CA . ARG A 1 82 ? 6.504 -1.926 -12.786 1.00 98.00 82 ARG A CA 1
ATOM 624 C C . ARG A 1 82 ? 7.369 -3.182 -12.970 1.00 98.00 82 ARG A C 1
ATOM 626 O O . ARG A 1 82 ? 8.010 -3.366 -14.005 1.00 98.00 82 ARG A O 1
ATOM 633 N N . GLY A 1 83 ? 7.347 -4.071 -11.986 1.00 98.12 83 GLY A N 1
ATOM 634 C CA . GLY A 1 83 ? 7.992 -5.378 -11.992 1.00 98.12 83 GLY A CA 1
ATOM 635 C C . GLY A 1 83 ? 9.403 -5.375 -11.398 1.00 98.12 83 GLY A C 1
ATOM 636 O O . GLY A 1 83 ? 9.949 -4.318 -11.078 1.00 98.12 83 GLY A O 1
ATOM 637 N N . PRO A 1 84 ? 10.041 -6.556 -11.281 1.00 98.06 84 PRO A N 1
ATOM 638 C CA . PRO A 1 84 ? 11.316 -6.714 -10.575 1.00 98.06 84 PRO A CA 1
ATOM 639 C C . PRO A 1 84 ? 12.438 -5.801 -11.085 1.00 98.06 84 PRO A C 1
ATOM 641 O O . PRO A 1 84 ? 13.226 -5.290 -10.294 1.00 98.06 84 PRO A O 1
ATOM 644 N N . ALA A 1 85 ? 12.478 -5.534 -12.395 1.00 98.19 85 ALA A N 1
ATOM 645 C CA . ALA A 1 85 ? 13.465 -4.645 -13.015 1.00 98.19 85 ALA A CA 1
ATOM 646 C C . ALA A 1 85 ? 13.330 -3.173 -12.582 1.00 98.19 85 ALA A C 1
ATOM 648 O O . ALA A 1 85 ? 14.262 -2.392 -12.756 1.00 98.19 85 ALA A O 1
ATOM 649 N N . LYS A 1 86 ? 12.179 -2.781 -12.026 1.00 98.19 86 LYS A N 1
ATOM 650 C CA . LY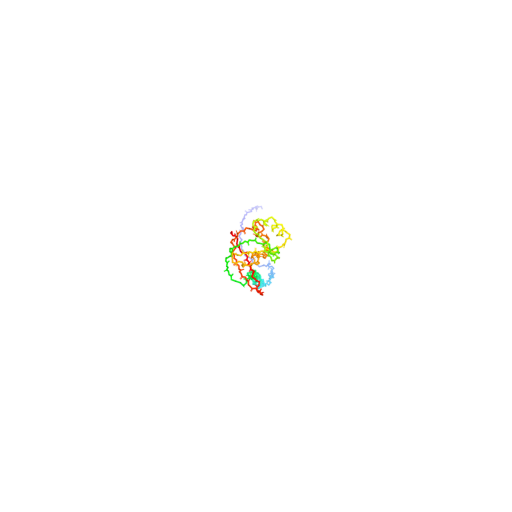S A 1 86 ? 11.903 -1.420 -11.553 1.00 98.19 86 LYS A CA 1
ATOM 651 C C . LYS A 1 86 ? 12.079 -1.270 -10.045 1.00 98.19 86 LYS A C 1
ATOM 653 O O . LYS A 1 86 ? 11.927 -0.157 -9.554 1.00 98.19 86 LYS A O 1
ATOM 658 N N . LYS A 1 87 ? 12.447 -2.331 -9.315 1.00 98.56 87 LYS A N 1
ATOM 659 C CA . LYS A 1 87 ? 12.503 -2.334 -7.844 1.00 98.56 87 LYS A CA 1
ATOM 660 C C . LYS A 1 87 ? 13.355 -1.207 -7.263 1.00 98.56 87 LYS A C 1
ATOM 662 O O . LYS A 1 87 ? 12.879 -0.475 -6.396 1.00 98.56 87 LYS A O 1
ATOM 667 N N . ASP A 1 88 ? 14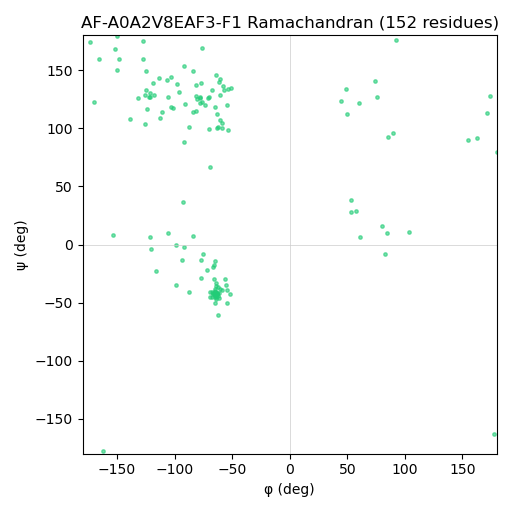.581 -1.034 -7.749 1.00 98.50 88 ASP A N 1
ATOM 668 C CA . ASP A 1 88 ? 15.496 -0.012 -7.222 1.00 98.50 88 ASP A CA 1
ATOM 669 C C . ASP A 1 88 ? 14.991 1.406 -7.508 1.00 98.50 88 ASP A C 1
ATOM 671 O O . ASP A 1 88 ? 14.996 2.262 -6.622 1.00 98.50 88 ASP A O 1
ATOM 675 N N . CYS A 1 89 ? 14.480 1.635 -8.721 1.00 98.31 89 CYS A N 1
ATOM 676 C CA . CYS A 1 89 ? 13.898 2.913 -9.126 1.00 98.31 89 CYS A CA 1
ATOM 677 C C . CYS A 1 89 ? 12.635 3.233 -8.312 1.00 98.31 89 CYS A C 1
ATOM 679 O O . CYS A 1 89 ? 12.563 4.283 -7.680 1.00 98.31 89 CYS A O 1
ATOM 681 N N . ALA A 1 90 ? 11.693 2.292 -8.223 1.00 98.56 90 ALA A N 1
ATOM 682 C CA . ALA A 1 90 ? 10.462 2.441 -7.454 1.00 98.56 90 ALA A CA 1
ATOM 683 C C . ALA A 1 90 ? 10.746 2.663 -5.959 1.00 98.56 90 ALA A C 1
ATOM 685 O O . ALA A 1 90 ? 10.101 3.488 -5.316 1.00 98.56 90 ALA A O 1
ATOM 686 N N . THR A 1 91 ? 11.752 1.983 -5.401 1.00 98.75 91 THR A N 1
ATOM 687 C CA . THR A 1 91 ? 12.204 2.197 -4.016 1.00 98.75 91 THR A CA 1
ATOM 688 C C . THR A 1 91 ? 12.794 3.593 -3.824 1.00 98.75 91 THR A C 1
ATOM 690 O O . THR A 1 91 ? 12.534 4.228 -2.800 1.00 98.75 91 THR A O 1
ATOM 693 N N . ALA A 1 92 ? 13.578 4.094 -4.781 1.00 98.62 92 ALA A N 1
ATOM 694 C CA . ALA A 1 92 ? 14.121 5.449 -4.731 1.00 98.62 92 ALA A CA 1
ATOM 695 C C . ALA A 1 92 ? 13.005 6.508 -4.794 1.00 98.62 92 ALA A C 1
ATOM 697 O O . ALA A 1 92 ? 12.983 7.418 -3.966 1.00 98.62 92 ALA A O 1
ATOM 698 N N . CYS A 1 93 ? 12.034 6.341 -5.693 1.00 98.56 93 CYS A N 1
ATOM 699 C CA . CYS A 1 93 ? 10.856 7.202 -5.795 1.00 98.56 93 CYS A CA 1
ATOM 700 C C . CYS A 1 93 ? 10.005 7.183 -4.518 1.00 98.56 93 CYS A C 1
ATOM 702 O O . CYS A 1 93 ? 9.651 8.233 -3.981 1.00 98.56 93 CYS A O 1
ATOM 704 N N . ALA A 1 94 ? 9.739 5.997 -3.968 1.00 98.50 94 ALA A N 1
ATOM 705 C CA . ALA A 1 94 ? 9.040 5.849 -2.696 1.00 98.50 94 ALA A CA 1
ATOM 706 C C . ALA A 1 94 ? 9.786 6.555 -1.551 1.00 98.50 94 ALA A C 1
ATOM 708 O O . ALA A 1 94 ? 9.150 7.200 -0.723 1.00 98.50 94 ALA A O 1
ATOM 709 N N . LYS A 1 95 ? 11.130 6.494 -1.510 1.00 98.50 95 LYS A N 1
ATOM 710 C CA . LYS A 1 95 ? 11.956 7.249 -0.544 1.00 98.50 95 LYS A CA 1
ATOM 711 C C . LYS A 1 95 ? 11.810 8.762 -0.691 1.00 98.50 95 LYS A C 1
ATOM 713 O O . LYS A 1 95 ? 11.816 9.452 0.325 1.00 98.50 95 LYS A O 1
ATOM 718 N N . ALA A 1 96 ? 11.665 9.247 -1.921 1.00 98.38 96 ALA A N 1
ATOM 719 C CA . ALA A 1 96 ? 11.445 10.656 -2.230 1.00 98.38 96 ALA A CA 1
ATOM 720 C C . ALA A 1 96 ? 10.013 11.141 -1.924 1.00 98.38 96 ALA A C 1
ATOM 722 O O . ALA A 1 96 ? 9.765 12.343 -1.957 1.00 98.38 96 ALA A O 1
ATOM 723 N N . GLY A 1 97 ? 9.091 10.232 -1.585 1.00 98.00 97 GLY A N 1
ATOM 724 C CA . GLY A 1 97 ? 7.726 10.559 -1.172 1.00 98.00 97 GLY A CA 1
ATOM 725 C C . GLY A 1 97 ? 6.657 10.311 -2.235 1.00 98.00 97 GLY A C 1
ATOM 726 O O . GLY A 1 97 ? 5.514 10.726 -2.035 1.00 98.00 97 GLY A O 1
ATOM 727 N N . ASN A 1 98 ? 6.985 9.630 -3.339 1.00 98.44 98 ASN A N 1
ATOM 728 C CA . ASN A 1 98 ? 5.968 9.274 -4.323 1.00 98.44 98 ASN A CA 1
ATOM 729 C C . ASN A 1 98 ? 4.879 8.375 -3.703 1.00 98.44 98 ASN A C 1
ATOM 731 O O . ASN A 1 98 ? 5.185 7.499 -2.882 1.00 98.44 98 ASN A O 1
ATOM 735 N N . PRO A 1 99 ? 3.603 8.556 -4.095 1.00 98.31 99 PRO A N 1
ATOM 736 C CA . PRO A 1 99 ? 2.519 7.707 -3.628 1.00 98.31 99 PRO A CA 1
ATOM 737 C C . PRO A 1 99 ? 2.716 6.244 -4.038 1.00 98.31 99 PRO A C 1
ATOM 739 O O . PRO A 1 99 ? 3.094 5.942 -5.167 1.00 98.31 99 PRO A O 1
ATOM 742 N N . ILE A 1 100 ? 2.398 5.327 -3.127 1.00 98.81 100 ILE A N 1
ATOM 743 C CA . ILE A 1 100 ? 2.504 3.882 -3.354 1.00 98.81 100 ILE A CA 1
ATOM 744 C C . ILE A 1 100 ? 1.104 3.295 -3.514 1.00 98.81 100 ILE A C 1
ATOM 746 O O . ILE A 1 100 ? 0.165 3.678 -2.806 1.00 98.81 100 ILE A O 1
ATOM 750 N N . GLY A 1 101 ? 0.972 2.340 -4.428 1.00 98.75 101 GLY A N 1
ATOM 751 C CA . GLY A 1 101 ? -0.246 1.569 -4.623 1.00 98.75 101 GLY A CA 1
ATOM 752 C C . GLY A 1 101 ? -0.014 0.066 -4.607 1.00 98.75 101 GLY A 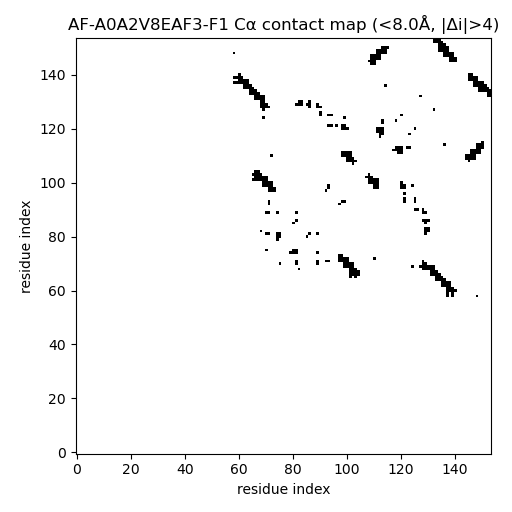C 1
ATOM 753 O O . GLY A 1 101 ? 1.117 -0.413 -4.548 1.00 98.75 101 GLY A O 1
ATOM 754 N N . VAL A 1 102 ? -1.118 -0.671 -4.682 1.00 98.88 102 VAL A N 1
ATOM 755 C CA . VAL A 1 102 ? -1.136 -2.116 -4.922 1.00 98.88 102 VAL A CA 1
ATOM 756 C C . VAL A 1 102 ? -1.874 -2.364 -6.231 1.00 98.88 102 VAL A C 1
ATOM 758 O O . VAL A 1 102 ? -2.978 -1.854 -6.414 1.00 98.88 102 VAL A O 1
ATOM 761 N N . LEU A 1 103 ? -1.275 -3.128 -7.137 1.00 98.81 103 LEU A N 1
ATOM 762 C CA . LEU A 1 103 ? -1.853 -3.510 -8.420 1.00 98.81 103 LEU A CA 1
ATOM 763 C C . LEU A 1 103 ? -2.169 -5.004 -8.417 1.00 98.81 103 LEU A C 1
ATOM 765 O O . LEU A 1 103 ? -1.261 -5.834 -8.350 1.00 98.81 103 LEU A O 1
ATOM 769 N N . ASP A 1 104 ? -3.448 -5.364 -8.482 1.00 98.69 104 ASP A N 1
ATOM 770 C CA . ASP A 1 104 ? -3.837 -6.774 -8.518 1.00 98.69 104 ASP A CA 1
ATOM 771 C C . ASP A 1 104 ? -3.594 -7.420 -9.897 1.00 98.69 104 ASP A C 1
ATOM 773 O O . ASP A 1 104 ? -3.335 -6.758 -10.905 1.00 98.69 104 ASP A O 1
ATOM 777 N N . ALA A 1 105 ? -3.709 -8.748 -9.963 1.00 98.06 105 ALA A N 1
ATOM 778 C CA . ALA A 1 105 ? -3.529 -9.501 -11.207 1.00 98.06 105 ALA A CA 1
ATOM 779 C C . ALA A 1 105 ? -4.582 -9.190 -12.293 1.00 98.06 105 ALA A C 1
ATOM 781 O O . ALA A 1 105 ? -4.396 -9.563 -13.448 1.00 98.06 105 ALA A O 1
ATOM 782 N N . LYS A 1 106 ? -5.689 -8.530 -11.933 1.00 98.06 106 LYS A N 1
ATOM 783 C CA . LYS A 1 106 ? -6.756 -8.113 -12.853 1.00 98.06 106 LYS A CA 1
ATOM 784 C C . LYS A 1 106 ? -6.525 -6.699 -13.396 1.00 98.06 106 LYS A C 1
ATOM 786 O O . LYS A 1 106 ? -7.325 -6.235 -14.202 1.00 98.06 106 LYS A O 1
ATOM 791 N N . GLY A 1 107 ? -5.462 -6.019 -12.963 1.00 97.69 107 GLY A N 1
ATOM 792 C CA . GLY A 1 107 ? -5.155 -4.646 -13.352 1.00 97.69 107 GLY A CA 1
ATOM 793 C C . GLY A 1 107 ? -5.874 -3.583 -12.519 1.00 97.69 107 GLY A C 1
ATOM 794 O O . GLY A 1 107 ? -5.824 -2.407 -12.874 1.00 97.69 107 GLY A O 1
ATOM 795 N N . ASN A 1 108 ? -6.531 -3.950 -11.413 1.00 98.44 108 ASN A N 1
ATOM 796 C CA . ASN A 1 108 ? -7.103 -2.966 -10.499 1.00 98.44 108 ASN A CA 1
ATOM 797 C C . ASN A 1 108 ? -5.986 -2.334 -9.666 1.00 98.44 108 ASN A C 1
ATOM 799 O O . ASN A 1 108 ? -5.264 -3.028 -8.946 1.00 98.44 108 ASN A O 1
ATOM 803 N N . LEU A 1 109 ? -5.880 -1.011 -9.745 1.00 98.69 109 LEU A N 1
ATOM 804 C CA . LEU A 1 109 ? -4.931 -0.218 -8.976 1.00 98.69 109 LEU A CA 1
ATOM 805 C C . LEU A 1 109 ? -5.608 0.339 -7.726 1.00 98.69 109 LEU A C 1
ATOM 807 O O . LEU A 1 109 ? -6.679 0.930 -7.830 1.00 98.69 109 LEU A O 1
ATOM 811 N N . TYR A 1 110 ? -4.974 0.185 -6.568 1.00 98.75 110 TYR A N 1
ATOM 812 C CA . TYR A 1 110 ? -5.463 0.665 -5.278 1.00 98.75 110 TYR A CA 1
ATOM 813 C C . TYR A 1 110 ? -4.441 1.615 -4.660 1.00 98.75 110 TYR A C 1
ATOM 815 O O . TYR A 1 110 ? -3.284 1.236 -4.484 1.00 98.75 110 TYR A O 1
ATOM 823 N N . VAL A 1 111 ? -4.860 2.822 -4.279 1.00 98.62 111 VAL A N 1
ATOM 824 C CA . VAL A 1 111 ? -4.017 3.729 -3.485 1.00 98.62 111 VAL A CA 1
ATOM 825 C C . VAL A 1 111 ? -3.837 3.127 -2.094 1.00 98.62 111 VAL A C 1
ATOM 827 O O . VAL A 1 111 ? -4.817 2.701 -1.483 1.00 98.62 111 VAL A O 1
ATOM 830 N N . ALA A 1 112 ? -2.610 3.083 -1.581 1.00 98.69 112 ALA A N 1
ATOM 831 C CA . ALA A 1 112 ? -2.330 2.505 -0.274 1.00 98.69 112 ALA A CA 1
ATOM 832 C C . ALA A 1 112 ? -2.100 3.585 0.793 1.00 98.69 112 ALA A C 1
ATOM 834 O O . ALA A 1 112 ? -1.465 4.610 0.547 1.00 98.69 112 ALA A O 1
ATOM 835 N N . ALA A 1 113 ? -2.554 3.314 2.013 1.00 98.25 113 ALA A N 1
ATOM 836 C CA . ALA A 1 113 ? -2.088 3.971 3.234 1.00 98.25 113 ALA A CA 1
ATOM 837 C C . ALA A 1 113 ? -2.174 2.992 4.405 1.00 98.25 113 ALA A C 1
ATOM 839 O O . ALA A 1 113 ? -2.913 2.012 4.335 1.00 98.25 113 ALA A O 1
ATOM 840 N N . GLY A 1 114 ? -1.442 3.241 5.487 1.00 97.50 114 GLY A N 1
ATOM 841 C CA . GLY A 1 114 ? -1.606 2.475 6.720 1.00 97.50 114 GLY A CA 1
ATOM 842 C C . GLY A 1 114 ? -2.850 2.922 7.486 1.00 97.50 114 GLY A C 1
ATOM 843 O O . GLY A 1 114 ? -3.142 4.114 7.576 1.00 97.50 114 GLY A O 1
ATOM 844 N N . LEU A 1 115 ? -3.592 1.965 8.048 1.00 95.75 115 LEU A N 1
ATOM 845 C CA . LEU A 1 115 ? -4.752 2.259 8.891 1.00 95.75 115 LEU A CA 1
ATOM 846 C C . LEU A 1 115 ? -4.326 2.878 10.226 1.00 95.75 115 LEU A C 1
ATOM 848 O O . LEU A 1 115 ? -4.965 3.797 10.736 1.00 95.75 115 LEU A O 1
ATOM 852 N N . LYS A 1 116 ? -3.249 2.349 10.810 1.00 91.69 116 LYS A N 1
ATOM 853 C CA . LYS A 1 116 ? -2.757 2.792 12.108 1.00 91.69 116 LYS A CA 1
ATOM 854 C C . LYS A 1 116 ? -2.143 4.187 11.969 1.00 91.69 116 LYS A C 1
ATOM 856 O O . LYS A 1 116 ? -1.284 4.401 11.123 1.00 91.69 116 LYS A O 1
ATOM 861 N N . ASP A 1 117 ? -2.607 5.126 12.791 1.00 90.25 117 ASP A N 1
ATOM 862 C CA . ASP A 1 117 ? -2.055 6.483 12.921 1.00 90.25 117 ASP A CA 1
ATOM 863 C C . ASP A 1 117 ? -1.925 7.276 11.599 1.00 90.25 117 ASP A C 1
ATOM 865 O O . ASP A 1 117 ? -1.071 8.151 11.485 1.00 90.25 117 ASP A O 1
ATOM 869 N N . HIS A 1 118 ? -2.773 6.992 10.599 1.00 92.88 118 HIS A N 1
ATOM 870 C CA . HIS A 1 118 ? -2.741 7.624 9.266 1.00 92.88 118 HIS A CA 1
ATOM 871 C C . HIS A 1 118 ? -1.367 7.555 8.580 1.00 92.88 118 HIS A C 1
ATOM 873 O O . HIS A 1 118 ? -0.918 8.499 7.927 1.00 92.88 118 HIS A O 1
ATOM 879 N N . GLN A 1 119 ? -0.687 6.424 8.746 1.00 95.75 119 GLN A N 1
ATOM 880 C CA . GLN A 1 119 ? 0.638 6.190 8.194 1.00 95.75 119 GLN A CA 1
ATOM 881 C C . GLN A 1 119 ? 0.675 6.337 6.660 1.00 95.75 119 GLN A C 1
ATOM 883 O O . GLN A 1 119 ? -0.168 5.757 5.964 1.00 95.75 119 GLN A O 1
ATOM 888 N N . PRO A 1 120 ? 1.692 7.011 6.089 1.00 97.81 120 PRO A N 1
ATOM 889 C CA . PRO A 1 120 ? 1.926 6.952 4.653 1.00 97.81 120 PRO A CA 1
ATOM 890 C C . PRO A 1 120 ? 2.298 5.520 4.257 1.00 97.81 120 PRO A C 1
ATOM 892 O O . PRO A 1 120 ? 3.009 4.831 4.998 1.00 97.81 120 PRO A O 1
ATOM 895 N N . ALA A 1 121 ? 1.884 5.078 3.067 1.00 98.19 121 ALA A N 1
ATOM 896 C CA . ALA A 1 121 ? 2.217 3.740 2.573 1.00 98.19 121 ALA A CA 1
ATOM 897 C C . ALA A 1 121 ? 3.728 3.470 2.537 1.00 98.19 121 ALA A C 1
ATOM 899 O O . ALA A 1 121 ? 4.151 2.341 2.765 1.00 98.19 121 ALA A O 1
ATOM 900 N N . GLN A 1 122 ? 4.553 4.502 2.345 1.00 98.31 122 GLN A N 1
ATOM 901 C CA . GLN A 1 122 ? 6.010 4.397 2.428 1.00 98.31 122 GLN A CA 1
ATOM 902 C C . GLN A 1 122 ? 6.469 3.737 3.737 1.00 98.31 122 GLN A C 1
ATOM 904 O O . GLN A 1 122 ? 7.320 2.855 3.717 1.00 98.31 122 GLN A O 1
ATOM 909 N N . SER A 1 123 ? 5.864 4.083 4.876 1.00 97.81 123 SER A N 1
ATOM 910 C CA . SER A 1 123 ? 6.267 3.533 6.179 1.00 97.81 123 SER A CA 1
ATOM 911 C C . SER A 1 123 ? 6.000 2.029 6.340 1.00 97.81 123 SER A C 1
ATOM 913 O O . SER A 1 123 ? 6.614 1.393 7.193 1.00 97.81 123 SER A O 1
ATOM 915 N N . ILE A 1 124 ? 5.114 1.454 5.520 1.00 97.94 124 ILE A N 1
ATOM 916 C CA . ILE A 1 124 ? 4.672 0.055 5.622 1.00 97.94 124 ILE A CA 1
ATOM 917 C C . ILE A 1 124 ? 5.056 -0.804 4.408 1.00 97.94 124 ILE A C 1
ATOM 919 O O . ILE A 1 124 ? 5.156 -2.021 4.536 1.00 97.94 124 ILE A O 1
ATOM 923 N N . LEU A 1 125 ? 5.290 -0.198 3.240 1.00 98.56 125 LEU A N 1
ATOM 924 C CA . LEU A 1 125 ? 5.520 -0.904 1.974 1.00 98.56 125 LEU A CA 1
ATOM 925 C C . LEU A 1 125 ? 6.878 -0.609 1.325 1.00 98.56 125 LEU A C 1
ATOM 927 O O . LEU A 1 125 ? 7.204 -1.249 0.330 1.00 98.56 125 LEU A O 1
ATOM 931 N N . LEU A 1 126 ? 7.705 0.292 1.871 1.00 98.44 126 LEU A N 1
ATOM 932 C CA . LEU A 1 126 ? 8.966 0.691 1.224 1.00 98.44 126 LEU A CA 1
ATOM 933 C C . LEU A 1 126 ? 9.893 -0.491 0.889 1.00 98.44 126 LEU A C 1
ATOM 935 O O . LEU A 1 126 ? 10.500 -0.519 -0.174 1.00 98.44 126 LEU A O 1
ATOM 939 N N . ASN A 1 127 ? 9.979 -1.493 1.764 1.00 98.06 127 ASN A N 1
ATOM 940 C CA . ASN A 1 127 ? 10.829 -2.672 1.541 1.00 98.06 127 ASN A CA 1
ATOM 941 C C . ASN A 1 127 ? 10.159 -3.756 0.678 1.00 98.06 127 ASN A C 1
ATOM 943 O O . ASN A 1 127 ? 10.672 -4.869 0.585 1.00 98.06 127 ASN A O 1
ATOM 947 N N . LYS A 1 128 ? 8.989 -3.455 0.110 1.00 98.56 128 LYS A N 1
ATOM 948 C CA . LYS A 1 128 ? 8.161 -4.356 -0.696 1.00 98.56 128 LYS A CA 1
ATOM 949 C C . LYS A 1 128 ? 7.908 -3.814 -2.099 1.00 98.56 128 LYS A C 1
ATOM 951 O O . LYS A 1 128 ? 7.125 -4.411 -2.824 1.00 98.56 128 LYS A O 1
ATOM 956 N N . MET A 1 129 ? 8.535 -2.699 -2.486 1.00 98.75 129 MET A N 1
ATOM 957 C CA . MET A 1 129 ? 8.384 -2.147 -3.834 1.00 98.75 129 MET A CA 1
ATOM 958 C C . MET A 1 129 ? 8.710 -3.205 -4.890 1.00 98.75 129 MET A C 1
ATOM 960 O O . MET A 1 129 ? 9.707 -3.921 -4.770 1.00 98.75 129 MET A O 1
ATOM 964 N N . SER A 1 130 ? 7.847 -3.298 -5.902 1.00 98.50 130 SER A N 1
ATOM 965 C CA . SER A 1 130 ? 7.879 -4.292 -6.980 1.00 98.50 130 SER A CA 1
ATOM 966 C C . SER A 1 130 ? 7.755 -5.758 -6.539 1.00 98.50 130 SER A C 1
ATOM 968 O O . SER A 1 130 ? 7.872 -6.654 -7.374 1.00 98.50 130 SER A O 1
ATOM 970 N N . ASP A 1 131 ? 7.490 -6.024 -5.256 1.00 98.56 131 ASP A N 1
ATOM 971 C CA . ASP A 1 131 ? 7.168 -7.360 -4.761 1.00 98.56 131 ASP A CA 1
ATOM 972 C C . ASP A 1 131 ? 5.653 -7.588 -4.780 1.00 98.56 131 ASP A C 1
ATOM 974 O O . ASP A 1 131 ? 4.848 -6.660 -4.646 1.00 98.56 131 ASP A O 1
ATOM 978 N N . HIS A 1 132 ? 5.261 -8.856 -4.888 1.00 98.56 132 HIS A N 1
ATOM 979 C CA . HIS A 1 132 ? 3.883 -9.265 -4.655 1.00 98.56 132 HIS A CA 1
ATOM 980 C C . HIS A 1 132 ? 3.622 -9.424 -3.159 1.00 98.56 132 HIS A C 1
ATOM 982 O O . HIS A 1 132 ? 4.332 -10.152 -2.466 1.00 98.56 132 HIS A O 1
ATOM 988 N N . VAL A 1 133 ? 2.570 -8.768 -2.680 1.00 98.69 133 VAL A N 1
ATOM 989 C CA . VAL A 1 133 ? 2.120 -8.809 -1.288 1.00 98.69 133 VAL A CA 1
ATOM 990 C C . VAL A 1 133 ? 0.644 -9.162 -1.215 1.00 98.69 133 VAL A C 1
ATOM 992 O O . VAL A 1 133 ? -0.114 -8.979 -2.170 1.00 98.69 133 VAL A O 1
ATOM 995 N N . THR A 1 134 ? 0.216 -9.634 -0.051 1.00 98.75 134 THR A N 1
ATOM 996 C CA . THR A 1 134 ? -1.197 -9.737 0.308 1.00 98.75 134 THR A CA 1
ATOM 997 C C . THR A 1 134 ? -1.498 -8.763 1.438 1.00 98.75 134 THR A C 1
ATOM 999 O O . THR A 1 134 ? -1.080 -8.962 2.579 1.00 98.75 134 THR A O 1
ATOM 1002 N N . VAL A 1 135 ? -2.237 -7.700 1.128 1.00 98.69 135 VAL A N 1
ATOM 1003 C CA . VAL A 1 135 ? -2.646 -6.683 2.102 1.00 98.69 135 VAL A CA 1
ATOM 1004 C C . VAL A 1 135 ? -4.062 -6.957 2.582 1.00 98.69 135 VAL A C 1
ATOM 1006 O O . VAL A 1 135 ? -4.938 -7.302 1.793 1.00 98.69 135 VAL A O 1
ATOM 1009 N N . SER A 1 136 ? -4.304 -6.809 3.880 1.00 98.56 136 SER A N 1
ATOM 1010 C CA . SER A 1 136 ? -5.655 -6.841 4.451 1.00 98.56 136 SER A CA 1
ATOM 1011 C C . SER A 1 136 ? -5.963 -5.510 5.112 1.00 98.56 136 SER A C 1
ATOM 1013 O O . SER A 1 136 ? -5.091 -4.923 5.758 1.00 98.56 136 SER A O 1
ATOM 1015 N N . GLY A 1 137 ? -7.187 -5.026 4.929 1.00 98.00 137 GLY A N 1
ATOM 1016 C CA . GLY A 1 137 ? -7.553 -3.692 5.372 1.00 98.00 137 GLY A CA 1
ATOM 1017 C C . GLY A 1 137 ? -8.973 -3.290 5.010 1.00 98.00 137 GLY A C 1
ATOM 1018 O O . GLY A 1 137 ? -9.808 -4.120 4.648 1.00 98.00 137 GLY A O 1
ATOM 1019 N N . THR A 1 138 ? -9.232 -1.988 5.081 1.00 98.25 138 THR A N 1
ATOM 1020 C CA . THR A 1 138 ? -10.521 -1.392 4.711 1.00 98.25 138 THR A CA 1
ATOM 1021 C C . THR A 1 138 ? -10.416 -0.716 3.349 1.00 98.25 138 THR A C 1
ATOM 1023 O O . THR A 1 138 ? -9.639 0.219 3.183 1.00 98.25 138 THR A O 1
ATOM 1026 N N . LEU A 1 139 ? -11.193 -1.179 2.372 1.00 98.31 139 LEU A N 1
ATOM 1027 C CA . LEU A 1 139 ? -11.291 -0.595 1.038 1.00 98.31 139 LEU A CA 1
ATOM 1028 C C . LEU A 1 139 ? -12.406 0.452 1.004 1.00 98.31 139 LEU A C 1
ATOM 1030 O O . LEU A 1 139 ? -13.577 0.142 1.234 1.00 98.31 139 LEU A O 1
ATOM 1034 N N . VAL A 1 140 ? -12.039 1.682 0.663 1.00 97.94 140 VAL A N 1
ATOM 1035 C CA . VAL A 1 140 ? -12.962 2.798 0.441 1.00 97.94 140 VAL A CA 1
ATOM 1036 C C . VAL A 1 140 ? -12.911 3.193 -1.030 1.00 97.94 140 VAL A C 1
ATOM 1038 O O . VAL A 1 140 ? -11.857 3.149 -1.662 1.00 97.94 140 VAL A O 1
ATOM 1041 N N . ARG A 1 141 ? -14.063 3.574 -1.585 1.00 97.06 141 ARG A N 1
ATOM 1042 C CA . ARG A 1 141 ? -14.172 4.142 -2.931 1.00 97.06 141 ARG A CA 1
ATOM 1043 C C . ARG A 1 141 ? -14.861 5.495 -2.840 1.00 97.06 141 ARG A C 1
ATOM 1045 O O . ARG A 1 141 ? -16.032 5.553 -2.479 1.00 97.06 141 ARG A O 1
ATOM 1052 N N . THR A 1 142 ? -14.149 6.553 -3.210 1.00 95.81 142 THR A N 1
ATOM 1053 C CA . THR A 1 142 ? -14.675 7.925 -3.228 1.00 95.81 142 THR A CA 1
ATOM 1054 C C . THR A 1 142 ? -14.315 8.566 -4.557 1.00 95.81 142 THR A C 1
ATOM 1056 O O . THR A 1 142 ? -13.155 8.535 -4.955 1.00 95.81 142 THR A O 1
ATOM 1059 N N . GLY A 1 143 ? -15.301 9.101 -5.282 1.00 95.81 143 GLY A N 1
ATOM 1060 C CA . GLY A 1 143 ? -15.059 9.721 -6.593 1.00 95.81 143 GLY A CA 1
ATOM 1061 C C . GLY A 1 143 ? -14.405 8.780 -7.615 1.00 95.81 143 GLY A C 1
ATOM 1062 O O . GLY A 1 143 ? -13.638 9.228 -8.456 1.00 95.81 143 GLY A O 1
ATOM 1063 N N . GLY A 1 144 ? -14.643 7.469 -7.506 1.00 95.56 144 GLY A N 1
ATOM 1064 C CA . GLY A 1 144 ? -14.021 6.458 -8.367 1.00 95.56 144 GLY A CA 1
ATOM 1065 C C . GLY A 1 144 ? -12.615 6.020 -7.947 1.00 95.56 144 GLY A C 1
ATOM 1066 O O . GLY A 1 144 ? -12.137 5.024 -8.478 1.00 95.56 144 GLY A O 1
ATOM 1067 N N . VAL A 1 145 ? -11.987 6.672 -6.963 1.00 97.56 145 VAL A N 1
ATOM 1068 C CA . VAL A 1 145 ? -10.650 6.313 -6.469 1.00 97.56 145 VAL A CA 1
ATOM 1069 C C . VAL A 1 145 ? -10.758 5.193 -5.430 1.00 97.56 145 VAL A C 1
ATOM 1071 O O . VAL A 1 145 ? -11.337 5.415 -4.361 1.00 97.56 145 VAL A O 1
ATOM 1074 N N . PRO A 1 146 ? -10.232 3.985 -5.702 1.00 98.25 146 PRO A N 1
ATOM 1075 C CA . PRO A 1 146 ? -10.115 2.940 -4.696 1.00 98.25 146 PRO A CA 1
ATOM 1076 C C . PRO A 1 146 ? -8.886 3.170 -3.810 1.00 98.25 146 PRO A C 1
ATOM 1078 O O . PRO A 1 146 ? -7.755 3.242 -4.291 1.00 98.25 146 PRO A O 1
ATOM 1081 N N . MET A 1 147 ? -9.101 3.222 -2.500 1.00 98.38 147 MET A N 1
ATOM 1082 C CA . MET A 1 147 ? -8.035 3.333 -1.509 1.00 98.38 147 MET A CA 1
ATOM 1083 C C . MET A 1 147 ? -8.149 2.214 -0.477 1.00 98.38 147 MET A C 1
ATOM 1085 O O . MET A 1 147 ? -9.216 2.004 0.102 1.00 98.38 147 MET A O 1
ATOM 1089 N N . ILE A 1 148 ? -7.051 1.498 -0.247 1.00 98.69 148 ILE A N 1
ATOM 1090 C CA . ILE A 1 148 ? -6.934 0.466 0.781 1.00 98.69 148 ILE A CA 1
ATOM 1091 C C . ILE A 1 148 ? -6.187 1.029 1.994 1.00 98.69 148 ILE A C 1
ATOM 1093 O O . ILE A 1 148 ? -5.015 1.397 1.915 1.00 98.69 148 ILE A O 1
ATOM 1097 N N . TYR A 1 149 ? -6.876 1.076 3.134 1.00 98.19 149 TYR A N 1
ATOM 1098 C CA . TYR A 1 149 ? -6.277 1.367 4.435 1.00 98.19 149 TYR A CA 1
ATOM 1099 C C . TYR A 1 149 ? -5.777 0.058 5.047 1.00 98.19 149 TYR A C 1
ATOM 1101 O O . TYR A 1 149 ? -6.568 -0.746 5.541 1.00 98.19 149 TYR A O 1
ATOM 1109 N N . ILE A 1 150 ? -4.472 -0.170 4.955 1.00 98.50 150 ILE A N 1
ATOM 1110 C CA . ILE A 1 150 ? -3.790 -1.424 5.264 1.00 98.50 150 ILE A CA 1
ATOM 1111 C C . ILE A 1 150 ? -3.635 -1.592 6.775 1.00 98.50 150 ILE A C 1
ATOM 1113 O O . ILE A 1 150 ? -3.058 -0.751 7.461 1.00 98.50 150 ILE A O 1
ATOM 1117 N N . GLU A 1 151 ? -4.100 -2.727 7.280 1.00 97.75 151 GLU A N 1
ATOM 1118 C CA . GLU A 1 151 ? -3.907 -3.161 8.665 1.00 97.75 151 GLU A CA 1
ATOM 1119 C C . GLU A 1 151 ? -2.762 -4.158 8.799 1.00 97.75 151 GLU A C 1
ATOM 1121 O O . GLU A 1 151 ? -2.066 -4.180 9.810 1.00 97.75 151 GLU A O 1
ATOM 1126 N N . SER A 1 152 ? -2.581 -5.009 7.789 1.00 98.06 152 SER A N 1
ATOM 1127 C CA . SER A 1 152 ? -1.518 -6.011 7.766 1.00 98.06 152 SER A CA 1
ATOM 1128 C C . SER A 1 152 ? -1.066 -6.304 6.342 1.00 98.06 152 SER A C 1
ATOM 1130 O O . SER A 1 152 ? -1.849 -6.210 5.393 1.00 98.06 152 SER A O 1
ATOM 1132 N N . VAL A 1 153 ? 0.207 -6.672 6.220 1.00 98.25 153 VAL A N 1
ATOM 1133 C CA . VAL A 1 153 ? 0.869 -7.057 4.972 1.00 98.25 153 VAL A CA 1
ATOM 1134 C C . VAL A 1 153 ? 1.480 -8.438 5.184 1.00 98.25 153 VAL A C 1
ATOM 1136 O O . VAL A 1 153 ? 2.124 -8.667 6.209 1.00 98.25 153 VAL A O 1
ATOM 1139 N N . LYS A 1 154 ? 1.261 -9.346 4.235 1.00 95.31 154 LYS A N 1
ATOM 1140 C CA . LYS A 1 154 ? 1.905 -10.660 4.154 1.00 95.31 154 LYS A CA 1
ATOM 1141 C C . LYS A 1 154 ? 2.721 -10.748 2.876 1.00 95.31 154 LYS A C 1
ATOM 1143 O O . LYS A 1 154 ? 2.185 -10.318 1.827 1.00 95.31 154 LYS A O 1
#

Foldseek 3Di:
DDDDDDDDDDDDDDDDDDDDDPPPPPDPPPPPVVVVVVVVVVVVVVVVVVVVVVPPDADDADWDKAKFAKEQCVVCVVPNDAAPVCLVVRLVCLVVPGFIWGAGPVRDIAGEFARPPRHGVSVVCSVRHRHIKMFTAGWDADPNHTYGHGHDID

Mean predicted aligned error: 13.94 Å

Secondary structure (DSSP, 8-state):
------------------------------HHHHHHHHHHHHHHHHHHHHHHHT------SEEEEEEEEEEEHHHHHHH---SGGGHHHHHHHHHHT--EEEEETTS-EEEEEESGGG-BTHHHHGGGTTSEEEEEEEEEEETTEEEEEEEEE-